Protein AF-Q71I81-F1 (afdb_monomer_lite)

InterPro domains:
  IPR011013 Galactose mutarotase-like domain superfamily [SSF74650] (6-80)
  IPR037018 Glycoside hydrolase family 65, N-terminal domain [G3DSA:2.70.98.40] (2-81)

Secondary structure (DSSP, 8-state):
-EEEEETTTTEEEEEPPP-SS-PPP-EEEEEEEEEETTEEE--EEEEETTEEEEE------TT-----EEEEEEEETTTS-GGGHHHHHHHHHHHHHTS-GGGT-

pLDDT: mean 95.7, std 3.94, range [72.06, 98.69]

Foldseek 3Di:
DWDDDDQVQQKTKDWDDDDDPPDDIKIKMKGKFKDWPLHTDFADWDDDRVDIDGDDDDDDDPPDDTDMDMDMDMDMCVVDPRVCVSVVRVVVVVVVSVDDPVVVD

Organism: Lactobacillus delbrueckii subsp. lactis (NCBI:txid29397)

Radius of gyration: 16.37 Å; chains: 1; bounding box: 46×28×42 Å

Structure (mmCIF, N/CA/C/O backbone):
data_AF-Q71I81-F1
#
_entry.id   AF-Q71I81-F1
#
loop_
_atom_site.group_PDB
_atom_site.id
_atom_site.type_symbol
_atom_site.label_atom_id
_atom_site.label_alt_id
_atom_site.label_comp_id
_atom_site.label_asym_id
_atom_site.label_entity_id
_atom_site.label_seq_id
_atom_site.pdbx_PDB_ins_code
_atom_site.Cartn_x
_atom_site.Cartn_y
_atom_site.Cartn_z
_atom_site.occupancy
_atom_site.B_iso_or_equiv
_atom_site.auth_seq_id
_atom_site.auth_comp_id
_atom_site.auth_asym_id
_atom_site.auth_atom_id
_atom_site.pdbx_PDB_model_num
ATOM 1 N N . ASP A 1 1 ? 12.106 9.044 -7.431 1.00 92.12 1 ASP A N 1
ATOM 2 C CA . ASP A 1 1 ? 11.180 9.683 -8.379 1.00 92.12 1 ASP A CA 1
ATOM 3 C C . ASP A 1 1 ? 9.873 8.929 -8.362 1.00 92.12 1 ASP A C 1
ATOM 5 O O . ASP A 1 1 ? 9.904 7.704 -8.286 1.00 92.12 1 ASP A O 1
ATOM 9 N N . ALA A 1 2 ? 8.755 9.646 -8.350 1.00 93.00 2 ALA A N 1
ATOM 10 C CA . ALA A 1 2 ? 7.448 9.024 -8.466 1.00 93.00 2 ALA A CA 1
ATOM 11 C C . ALA A 1 2 ? 7.233 8.507 -9.887 1.00 93.00 2 ALA A C 1
ATOM 13 O O . ALA A 1 2 ? 7.538 9.204 -10.856 1.00 93.00 2 ALA A O 1
ATOM 14 N N . LEU A 1 3 ? 6.759 7.269 -9.993 1.00 94.56 3 LEU A N 1
ATOM 15 C CA . LEU A 1 3 ? 6.384 6.647 -11.259 1.00 94.56 3 LEU A CA 1
ATOM 16 C C . LEU A 1 3 ? 4.869 6.649 -11.447 1.00 94.56 3 LEU A C 1
ATOM 18 O O . LEU A 1 3 ? 4.399 6.904 -12.551 1.00 94.56 3 LEU A O 1
ATOM 22 N N . ASN A 1 4 ? 4.124 6.364 -10.377 1.00 96.31 4 ASN A N 1
ATOM 23 C CA . ASN A 1 4 ? 2.668 6.352 -10.381 1.00 96.31 4 ASN A CA 1
ATOM 24 C C . ASN A 1 4 ? 2.127 6.630 -8.974 1.00 96.31 4 ASN A C 1
ATOM 26 O O . ASN A 1 4 ? 2.619 6.049 -8.008 1.00 96.31 4 ASN A O 1
ATOM 30 N N . GLU A 1 5 ? 1.093 7.460 -8.877 1.00 97.12 5 GLU A N 1
ATOM 31 C CA . GLU A 1 5 ? 0.312 7.699 -7.662 1.00 97.12 5 GLU A CA 1
ATOM 32 C C . GLU A 1 5 ? -1.160 7.461 -7.993 1.00 97.12 5 GLU A C 1
ATOM 34 O O . GLU A 1 5 ? -1.731 8.140 -8.846 1.00 97.12 5 GLU A O 1
ATOM 39 N N . ASP A 1 6 ? -1.776 6.482 -7.337 1.00 97.25 6 ASP A N 1
ATOM 40 C CA . ASP A 1 6 ? -3.158 6.088 -7.587 1.00 97.25 6 ASP A CA 1
ATOM 41 C C . ASP A 1 6 ? -3.993 6.272 -6.322 1.00 97.25 6 ASP A C 1
ATOM 43 O O . ASP A 1 6 ? -3.956 5.451 -5.401 1.00 97.25 6 ASP A O 1
ATOM 47 N N . ALA A 1 7 ? -4.772 7.356 -6.299 1.00 96.88 7 ALA A N 1
ATOM 48 C CA . ALA A 1 7 ? -5.703 7.654 -5.218 1.00 96.88 7 ALA A CA 1
ATOM 49 C C . ALA A 1 7 ? -6.788 6.572 -5.072 1.00 96.88 7 ALA A C 1
ATOM 51 O O . ALA A 1 7 ? -7.123 6.175 -3.959 1.00 96.88 7 ALA A O 1
ATOM 52 N N . ASN A 1 8 ? -7.316 6.049 -6.183 1.00 95.50 8 ASN A N 1
ATOM 53 C CA . ASN A 1 8 ? -8.382 5.043 -6.143 1.00 95.50 8 ASN A CA 1
ATOM 54 C C . ASN A 1 8 ? -7.844 3.709 -5.616 1.00 95.50 8 ASN A C 1
ATOM 56 O O . ASN A 1 8 ? -8.467 3.059 -4.774 1.00 95.50 8 ASN A O 1
ATOM 60 N N . GLY A 1 9 ? -6.660 3.324 -6.093 1.00 95.56 9 GLY A N 1
ATOM 61 C CA . GLY A 1 9 ? -5.947 2.127 -5.668 1.00 95.56 9 GLY A CA 1
ATOM 62 C C . GLY A 1 9 ? -5.231 2.255 -4.324 1.00 95.56 9 GLY A C 1
ATOM 63 O O . GLY A 1 9 ? -4.729 1.235 -3.846 1.00 95.56 9 GLY A O 1
ATOM 64 N N . ARG A 1 10 ? -5.180 3.456 -3.724 1.00 97.88 10 ARG A N 1
ATOM 65 C CA . ARG A 1 10 ? -4.423 3.780 -2.497 1.00 97.88 10 ARG A CA 1
ATOM 66 C C . ARG A 1 10 ? -2.984 3.289 -2.576 1.00 97.88 10 ARG A C 1
ATOM 68 O O . ARG A 1 10 ? -2.495 2.574 -1.699 1.00 97.88 10 ARG A O 1
ATOM 75 N N . SER A 1 11 ? -2.332 3.588 -3.694 1.00 98.31 11 SER A N 1
ATOM 76 C CA . SER A 1 11 ? -1.009 3.047 -3.973 1.00 98.31 11 SER A CA 1
ATOM 77 C C . SER A 1 11 ? -0.071 4.062 -4.591 1.00 98.31 11 SER A C 1
ATOM 79 O O . SER A 1 11 ? -0.488 4.985 -5.290 1.00 98.31 11 SER A O 1
ATOM 81 N N . ILE A 1 12 ? 1.215 3.867 -4.330 1.00 98.44 12 ILE A N 1
ATOM 82 C CA . ILE A 1 12 ? 2.284 4.663 -4.907 1.00 98.44 12 ILE A CA 1
ATOM 83 C C . ILE A 1 12 ? 3.430 3.776 -5.361 1.00 98.44 12 ILE A C 1
ATOM 85 O O . ILE A 1 12 ? 3.837 2.860 -4.649 1.00 98.44 12 ILE A O 1
ATOM 89 N N . GLN A 1 13 ? 3.979 4.083 -6.532 1.00 98.56 13 GLN A N 1
ATOM 90 C CA . GLN A 1 13 ? 5.166 3.451 -7.081 1.00 98.56 13 GLN A CA 1
ATOM 91 C C . GLN A 1 13 ? 6.296 4.473 -7.229 1.00 98.56 13 GLN A C 1
ATOM 93 O O . GLN A 1 13 ? 6.138 5.524 -7.852 1.00 98.56 13 GLN A O 1
ATOM 98 N N . LEU A 1 14 ? 7.459 4.153 -6.667 1.00 98.31 14 LEU A N 1
ATOM 99 C CA . LEU A 1 14 ? 8.627 5.027 -6.597 1.00 98.31 14 LEU A CA 1
ATOM 100 C C . LEU A 1 14 ? 9.861 4.315 -7.134 1.00 98.31 14 LEU A C 1
ATOM 102 O O . LEU A 1 14 ? 10.076 3.142 -6.844 1.00 98.31 14 LEU A O 1
ATOM 106 N N . ARG A 1 15 ? 10.731 5.052 -7.824 1.00 97.81 15 ARG A N 1
ATOM 107 C CA . ARG A 1 15 ? 12.045 4.580 -8.272 1.00 97.81 15 ARG A CA 1
ATOM 108 C C . ARG A 1 15 ? 13.177 5.292 -7.546 1.00 97.81 15 ARG A C 1
ATOM 110 O O . ARG A 1 15 ? 13.133 6.510 -7.343 1.00 97.81 15 ARG A O 1
ATOM 117 N N . THR A 1 16 ? 14.227 4.559 -7.189 1.00 97.12 16 THR A N 1
ATOM 118 C CA . THR A 1 16 ? 15.468 5.154 -6.668 1.00 97.12 16 THR A CA 1
ATOM 119 C C . THR A 1 16 ? 16.065 6.120 -7.688 1.00 97.12 16 THR A C 1
ATOM 121 O O . THR A 1 16 ? 15.979 5.872 -8.887 1.00 97.12 16 THR A O 1
ATOM 124 N N . LYS A 1 17 ? 16.725 7.194 -7.246 1.00 95.56 17 LYS A N 1
ATOM 125 C CA . LYS A 1 17 ? 17.394 8.134 -8.162 1.00 95.56 17 LYS A CA 1
ATOM 126 C C . LYS A 1 17 ? 18.480 7.431 -8.999 1.00 95.56 17 LYS A C 1
ATOM 128 O O . LYS A 1 17 ? 19.097 6.484 -8.502 1.00 95.56 17 LYS A O 1
ATOM 133 N N . PRO A 1 18 ? 18.724 7.869 -10.246 1.00 95.06 18 PRO A N 1
ATOM 134 C CA . PRO A 1 18 ? 19.786 7.307 -11.074 1.00 95.06 18 PRO A CA 1
ATOM 135 C C . PRO A 1 18 ? 21.166 7.567 -10.458 1.00 95.06 18 PRO A C 1
ATOM 137 O O . PRO A 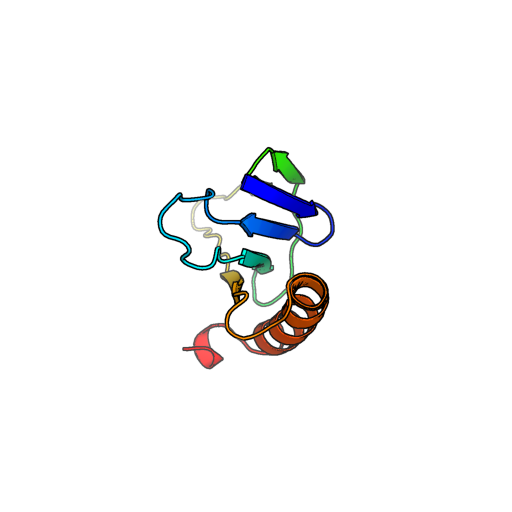1 18 ? 21.368 8.549 -9.742 1.00 95.06 18 PRO A O 1
ATOM 140 N N . ASN A 1 19 ? 22.125 6.690 -10.754 1.00 92.69 19 ASN A N 1
ATOM 141 C CA . ASN A 1 19 ? 23.515 6.817 -10.321 1.00 92.69 19 ASN A CA 1
ATOM 142 C C . ASN A 1 19 ? 24.483 6.517 -11.482 1.00 92.69 19 ASN A C 1
ATOM 144 O O . ASN A 1 19 ? 24.107 5.881 -12.463 1.00 92.69 19 ASN A O 1
ATOM 148 N N . ASN A 1 20 ? 25.732 6.974 -11.371 1.00 95.88 20 ASN A N 1
ATOM 149 C CA . ASN A 1 20 ? 26.765 6.846 -12.408 1.00 95.88 20 ASN A CA 1
ATOM 150 C C . ASN A 1 20 ? 27.719 5.655 -12.193 1.00 95.88 20 ASN A C 1
ATOM 152 O O . ASN A 1 20 ? 28.790 5.617 -12.795 1.00 95.88 20 ASN A O 1
ATOM 156 N N . PHE A 1 21 ? 27.347 4.690 -11.349 1.00 94.88 21 PHE A N 1
ATOM 157 C CA . PHE A 1 21 ? 28.173 3.523 -11.021 1.00 94.88 21 PHE A CA 1
ATOM 158 C C . PHE A 1 21 ? 27.757 2.259 -11.786 1.00 94.88 21 PHE A C 1
ATOM 160 O O . PHE A 1 21 ? 28.315 1.190 -11.554 1.00 94.88 21 PHE A O 1
ATOM 167 N N . GLY A 1 22 ? 26.767 2.362 -12.681 1.00 90.50 22 GLY A N 1
ATOM 168 C CA . GLY A 1 22 ? 26.245 1.229 -13.450 1.00 90.50 22 GLY A CA 1
ATOM 169 C C . GLY A 1 22 ? 25.442 0.229 -12.613 1.00 90.50 22 GLY A C 1
ATOM 170 O O . GLY A 1 22 ? 25.171 -0.874 -13.085 1.00 90.50 22 GLY A O 1
ATOM 171 N N . THR A 1 23 ? 25.065 0.583 -11.379 1.00 94.25 23 THR A N 1
ATOM 172 C CA . THR A 1 23 ? 24.225 -0.274 -10.539 1.00 94.25 23 THR A CA 1
ATOM 173 C C . THR A 1 23 ? 22.745 -0.104 -10.898 1.00 94.25 23 THR A C 1
ATOM 175 O O . THR A 1 23 ? 22.330 1.002 -11.263 1.00 94.25 23 THR A O 1
ATOM 178 N N . PRO A 1 24 ? 21.929 -1.172 -10.793 1.00 94.12 24 PRO A N 1
ATOM 179 C CA . PRO A 1 24 ? 20.502 -1.088 -11.080 1.00 94.12 24 PRO A CA 1
ATOM 180 C C . PRO A 1 24 ? 19.786 -0.068 -10.192 1.00 94.12 24 PRO A C 1
ATOM 182 O O . PRO A 1 24 ? 20.114 0.098 -9.016 1.00 94.12 24 PRO A O 1
ATOM 185 N N . GLN A 1 25 ? 18.764 0.576 -10.752 1.00 96.50 25 GLN A N 1
ATOM 186 C CA . GLN A 1 25 ? 17.749 1.264 -9.961 1.00 96.50 25 GLN A CA 1
ATOM 187 C C . GLN A 1 25 ? 16.723 0.249 -9.457 1.00 96.50 25 GLN A C 1
ATOM 189 O O . GLN A 1 25 ? 16.507 -0.792 -10.077 1.00 96.50 25 GLN A O 1
ATOM 194 N N . PHE A 1 26 ? 16.073 0.581 -8.348 1.00 97.50 26 PHE A N 1
ATOM 195 C CA . PHE A 1 26 ? 14.998 -0.222 -7.785 1.00 97.50 26 PHE A CA 1
ATOM 196 C C . PHE A 1 26 ? 13.692 0.548 -7.826 1.00 97.50 26 PHE A C 1
ATOM 198 O O . PHE A 1 26 ? 13.681 1.767 -7.626 1.00 97.50 26 PHE A O 1
ATOM 205 N N . THR A 1 27 ? 12.610 -0.187 -8.030 1.00 98.19 27 THR A N 1
ATOM 206 C CA . THR A 1 27 ? 11.251 0.315 -7.890 1.00 98.19 27 THR A CA 1
ATOM 207 C C . THR A 1 27 ? 10.617 -0.320 -6.658 1.00 98.19 27 THR A C 1
ATOM 209 O O . THR A 1 27 ? 10.855 -1.496 -6.370 1.00 98.19 27 THR A O 1
ATOM 212 N N . VAL A 1 28 ? 9.838 0.461 -5.919 1.00 98.38 28 VAL A N 1
ATOM 213 C CA . VAL A 1 28 ? 8.989 -0.006 -4.824 1.00 98.38 28 VAL A CA 1
ATOM 214 C C . VAL A 1 28 ? 7.562 0.444 -5.089 1.00 98.38 28 VAL A C 1
ATOM 216 O O . VAL A 1 28 ? 7.349 1.607 -5.429 1.00 98.38 28 VAL A O 1
ATOM 219 N N . LEU A 1 29 ? 6.603 -0.460 -4.922 1.00 98.69 29 LEU A N 1
ATOM 220 C CA . LEU A 1 29 ? 5.186 -0.140 -4.859 1.00 98.69 29 LEU A CA 1
ATOM 221 C C . LEU A 1 29 ? 4.679 -0.375 -3.437 1.00 98.69 29 LEU A C 1
ATOM 223 O O . LEU A 1 29 ? 4.931 -1.423 -2.840 1.00 98.69 29 LEU A O 1
ATOM 227 N N . LEU A 1 30 ? 3.964 0.614 -2.914 1.00 98.56 30 LEU A N 1
ATOM 228 C CA . LEU A 1 30 ? 3.266 0.576 -1.638 1.00 98.56 30 LEU A CA 1
ATOM 229 C C . LEU A 1 30 ? 1.768 0.644 -1.922 1.00 98.56 30 LEU A C 1
ATOM 231 O O . LEU A 1 30 ? 1.348 1.487 -2.711 1.00 98.56 30 LEU A O 1
ATOM 235 N N . LYS A 1 31 ? 0.970 -0.213 -1.287 1.00 98.50 31 LYS A N 1
ATOM 236 C CA . LYS A 1 31 ? -0.498 -0.158 -1.331 1.00 98.50 31 LYS A CA 1
ATOM 237 C C . LYS A 1 31 ? -1.046 -0.237 0.083 1.00 98.50 31 LYS A C 1
ATOM 239 O O . LYS A 1 31 ? -0.630 -1.126 0.825 1.00 98.50 31 LYS A O 1
ATOM 244 N N . GLU A 1 32 ? -1.988 0.634 0.422 1.00 97.81 32 GLU A N 1
ATOM 245 C CA . GLU A 1 32 ? -2.618 0.663 1.740 1.00 97.81 32 GLU A CA 1
ATOM 246 C C . GLU A 1 32 ? -4.123 0.393 1.714 1.00 97.81 32 GLU A C 1
ATOM 248 O O . GLU A 1 32 ? -4.824 0.694 0.748 1.00 97.81 32 GLU A O 1
ATOM 253 N N . VAL A 1 33 ? -4.606 -0.186 2.811 1.00 97.12 33 VAL A N 1
ATOM 254 C CA . VAL A 1 33 ? -6.020 -0.293 3.176 1.00 97.12 33 VAL A CA 1
ATOM 255 C C . VAL A 1 33 ? -6.130 -0.009 4.672 1.00 97.12 33 VAL A C 1
ATOM 257 O O . VAL A 1 33 ? -5.309 -0.487 5.453 1.00 97.12 33 VAL A O 1
ATOM 260 N N . THR A 1 34 ? -7.151 0.747 5.073 1.00 97.12 34 THR A N 1
ATOM 261 C CA . THR A 1 34 ? -7.455 1.002 6.486 1.00 97.12 34 THR A CA 1
ATOM 262 C C . THR A 1 34 ? -8.746 0.288 6.873 1.00 97.12 34 THR A C 1
ATOM 264 O O . THR A 1 34 ? -9.709 0.279 6.100 1.00 97.12 34 THR A O 1
ATOM 267 N N . ARG A 1 35 ? -8.772 -0.317 8.062 1.00 96.31 35 ARG A N 1
ATOM 268 C CA . ARG A 1 35 ? -9.926 -1.029 8.609 1.00 96.31 35 ARG A CA 1
ATOM 269 C C . ARG A 1 35 ? -10.330 -0.504 9.981 1.00 96.31 35 ARG A C 1
ATOM 271 O O . ARG A 1 35 ? -9.482 -0.095 10.771 1.00 96.31 35 ARG A O 1
ATOM 278 N N . GLU A 1 36 ? -11.625 -0.565 10.251 1.00 95.31 36 GLU A N 1
ATOM 279 C CA . GLU A 1 36 ? -12.245 -0.362 11.562 1.00 95.31 36 GLU A CA 1
ATOM 280 C C . GLU A 1 36 ? -13.062 -1.617 11.882 1.00 95.31 36 GLU A C 1
ATOM 282 O O . GLU A 1 36 ? -13.836 -2.074 11.044 1.00 95.31 36 GLU A O 1
ATOM 287 N N . ASP A 1 37 ? -12.855 -2.208 13.062 1.00 91.19 37 ASP A N 1
ATOM 288 C CA . ASP A 1 37 ? -13.535 -3.440 13.493 1.00 91.19 37 ASP A CA 1
ATOM 289 C C . ASP A 1 37 ? -13.456 -4.593 12.463 1.00 91.19 37 ASP A C 1
ATOM 291 O O . ASP A 1 37 ? -14.376 -5.396 12.311 1.00 91.19 37 ASP A O 1
ATOM 295 N N . GLY A 1 38 ? -12.329 -4.681 11.744 1.00 90.50 38 GLY A N 1
ATOM 296 C CA . GLY A 1 38 ? -12.074 -5.688 10.708 1.00 90.50 38 GLY A CA 1
ATOM 297 C C . GLY A 1 38 ? -12.667 -5.375 9.329 1.00 90.50 38 GLY A C 1
ATOM 298 O O . GLY A 1 38 ? -12.362 -6.091 8.374 1.00 90.50 38 GLY A O 1
ATOM 299 N N . GLU A 1 39 ? -13.438 -4.297 9.193 1.00 92.50 39 GLU A N 1
ATOM 300 C CA . GLU A 1 39 ? -14.076 -3.873 7.945 1.00 92.50 39 GLU A CA 1
ATOM 301 C C . GLU A 1 39 ? -13.287 -2.756 7.263 1.00 92.50 39 GLU A C 1
ATOM 303 O O . GLU A 1 39 ? -12.796 -1.836 7.913 1.00 92.50 39 GLU A O 1
ATOM 308 N N . VAL A 1 40 ? -13.177 -2.810 5.933 1.00 94.12 40 VAL A N 1
ATOM 309 C CA . VAL A 1 40 ? -12.497 -1.764 5.154 1.00 94.12 40 VAL A CA 1
ATOM 310 C C . VAL A 1 40 ? -13.301 -0.471 5.195 1.00 94.12 40 VAL A C 1
ATOM 312 O O . VAL A 1 40 ? -14.460 -0.435 4.784 1.00 94.12 40 VAL A O 1
ATOM 315 N N . ILE A 1 41 ? -12.648 0.607 5.620 1.00 95.81 41 ILE A N 1
ATOM 316 C CA . ILE A 1 41 ? -13.202 1.959 5.589 1.00 95.81 41 ILE A CA 1
ATOM 317 C C . ILE A 1 41 ? -12.494 2.805 4.529 1.00 95.81 41 ILE A C 1
ATOM 319 O O . ILE A 1 41 ? -11.409 2.477 4.055 1.00 95.81 41 ILE A O 1
ATOM 323 N N . SER A 1 42 ? -13.135 3.896 4.117 1.00 94.75 42 SER A N 1
ATOM 324 C CA . SER A 1 42 ? -12.581 4.854 3.157 1.00 94.75 42 SER A CA 1
ATOM 325 C C . SER A 1 42 ? -12.687 6.268 3.708 1.00 94.75 42 SER A C 1
ATOM 327 O O . SER A 1 42 ? -13.725 6.643 4.253 1.00 94.75 42 SER A O 1
ATOM 329 N N . GLY A 1 43 ? -11.606 7.023 3.565 1.00 95.31 43 GLY A N 1
ATOM 330 C CA . GLY A 1 43 ? -11.513 8.436 3.897 1.00 95.31 43 GLY A CA 1
ATOM 331 C C . GLY A 1 43 ? -11.336 9.297 2.649 1.00 95.31 43 GLY A C 1
ATOM 332 O O . GLY A 1 43 ? -11.489 8.831 1.516 1.00 95.31 43 GLY A O 1
ATOM 333 N N . ASP A 1 44 ? -10.983 10.561 2.862 1.00 97.31 44 ASP A N 1
ATOM 334 C CA . ASP A 1 44 ? -10.632 11.467 1.771 1.00 97.31 44 ASP A CA 1
ATOM 335 C C . ASP A 1 44 ? -9.188 11.193 1.331 1.00 97.31 44 ASP A C 1
ATOM 337 O O . ASP A 1 44 ? -8.247 11.457 2.084 1.00 97.31 44 ASP A O 1
ATOM 341 N N . VAL A 1 45 ? -9.012 10.650 0.121 1.00 97.62 45 VAL A N 1
ATOM 342 C CA . VAL A 1 45 ? -7.691 10.304 -0.427 1.00 97.62 45 VAL A CA 1
ATOM 343 C C . VAL A 1 45 ? -7.136 11.447 -1.274 1.00 97.62 45 VAL A C 1
ATOM 345 O O . VAL A 1 45 ? -7.804 11.952 -2.179 1.00 97.62 45 VAL A O 1
ATOM 348 N N . THR A 1 46 ? -5.884 11.821 -1.026 1.00 97.81 46 THR A N 1
ATOM 349 C CA . THR A 1 46 ? -5.120 12.781 -1.826 1.00 97.81 46 THR A CA 1
ATOM 350 C C . THR A 1 46 ? -3.782 12.190 -2.255 1.00 97.81 46 THR A C 1
ATOM 352 O O . THR A 1 46 ? -3.237 11.283 -1.625 1.00 97.81 46 THR A O 1
ATOM 355 N N . THR A 1 47 ? -3.243 12.712 -3.355 1.00 97.50 47 THR A N 1
ATOM 356 C CA . THR A 1 47 ? -1.924 12.337 -3.869 1.00 97.50 47 THR A CA 1
ATOM 357 C C . THR A 1 47 ? -1.085 13.573 -4.142 1.00 97.50 47 THR A C 1
ATOM 359 O O . THR A 1 47 ? -1.589 14.599 -4.609 1.00 97.50 47 THR A O 1
ATOM 362 N N . ALA A 1 48 ? 0.212 13.454 -3.899 1.00 96.31 48 ALA A N 1
ATOM 363 C CA . ALA A 1 48 ? 1.230 14.408 -4.313 1.00 96.31 48 ALA A CA 1
ATOM 364 C C . ALA A 1 48 ? 2.471 13.635 -4.778 1.00 96.31 48 ALA A C 1
ATOM 366 O O . ALA A 1 48 ? 2.554 12.427 -4.586 1.00 96.31 48 ALA A O 1
ATOM 367 N N . SER A 1 49 ? 3.448 14.324 -5.377 1.00 96.31 49 SER A N 1
ATOM 368 C CA . SER A 1 49 ? 4.670 13.673 -5.867 1.00 96.31 49 SER A CA 1
ATOM 369 C C . SER A 1 49 ? 5.382 12.911 -4.743 1.00 96.31 49 SER A C 1
ATOM 371 O O . SER A 1 49 ? 6.036 13.529 -3.900 1.00 96.31 49 SER A O 1
ATOM 373 N N . GLY A 1 50 ? 5.352 11.582 -4.780 1.00 94.88 50 GLY A N 1
ATOM 374 C CA . GLY A 1 50 ? 5.945 10.738 -3.744 1.00 94.88 50 GLY A CA 1
ATOM 375 C C . GLY A 1 50 ? 5.055 10.484 -2.524 1.00 94.88 50 GLY A C 1
ATOM 376 O O . GLY A 1 50 ? 5.562 9.960 -1.534 1.00 94.88 50 GLY A O 1
ATOM 377 N N . GLU A 1 51 ? 3.764 10.819 -2.585 1.00 96.62 51 GLU A N 1
ATOM 378 C CA . GLU A 1 51 ? 2.831 10.716 -1.462 1.00 96.62 51 GLU A CA 1
ATOM 379 C C . GLU A 1 51 ? 1.422 10.250 -1.879 1.00 96.62 51 GLU A C 1
ATOM 381 O O . GLU A 1 51 ? 0.838 10.737 -2.848 1.00 96.62 51 GLU A O 1
ATOM 386 N N . VAL A 1 52 ? 0.855 9.349 -1.074 1.00 97.19 52 VAL A N 1
ATOM 387 C CA . VAL A 1 52 ? -0.581 9.048 -0.994 1.00 97.19 52 VAL A CA 1
ATOM 388 C C . VAL A 1 52 ? -0.981 9.245 0.465 1.00 97.19 52 VAL A C 1
ATOM 390 O O . VAL A 1 52 ? -0.303 8.729 1.355 1.00 97.19 52 VAL A O 1
ATOM 393 N N . SER A 1 53 ? -2.061 9.982 0.696 1.00 96.88 53 SER A N 1
ATOM 394 C CA . SER A 1 53 ? -2.574 10.305 2.027 1.00 96.88 53 SER A CA 1
ATOM 395 C C . SER A 1 53 ? -4.076 10.036 2.079 1.00 96.88 53 SER A C 1
ATOM 397 O O . SER A 1 53 ? -4.792 10.402 1.154 1.00 96.88 53 SER A O 1
ATOM 399 N N . GLU A 1 54 ? -4.566 9.422 3.158 1.00 97.81 54 GLU A N 1
ATOM 400 C CA . GLU A 1 54 ? -5.998 9.196 3.401 1.00 97.81 54 GLU A CA 1
ATOM 401 C C . GLU A 1 54 ? -6.393 9.786 4.760 1.00 97.81 54 GLU A C 1
ATOM 403 O O . GLU A 1 54 ? -5.796 9.471 5.794 1.00 97.81 54 GLU A O 1
ATOM 408 N N . LEU A 1 55 ? -7.378 10.686 4.755 1.00 97.56 55 LEU A N 1
ATOM 409 C CA . LEU A 1 55 ? -7.849 11.382 5.949 1.00 97.56 55 LEU A CA 1
ATOM 410 C C . LEU A 1 55 ? -9.123 10.733 6.490 1.00 97.56 55 LEU A C 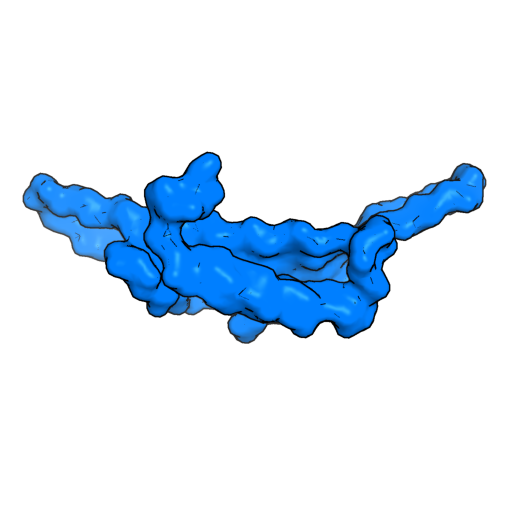1
ATOM 412 O O . LEU A 1 55 ? -10.138 10.657 5.798 1.00 97.56 55 LEU A O 1
ATOM 416 N N . PHE A 1 56 ? -9.093 10.368 7.771 1.00 97.50 56 PHE A N 1
ATOM 417 C CA . PHE A 1 56 ? -10.254 9.890 8.514 1.00 97.50 56 PHE A CA 1
ATOM 418 C C . PHE A 1 56 ? -10.539 10.814 9.701 1.00 97.50 56 PHE A C 1
ATOM 420 O O . PHE A 1 56 ? -9.620 11.255 10.394 1.00 97.50 56 PHE A O 1
ATOM 427 N N . ALA A 1 57 ? -11.816 11.082 9.972 1.00 96.38 57 ALA A N 1
ATOM 428 C CA . ALA A 1 57 ? -12.241 11.919 11.090 1.00 96.38 57 ALA A CA 1
ATOM 429 C C . ALA A 1 57 ? -13.430 11.288 11.824 1.00 96.38 57 ALA A C 1
ATOM 431 O O . ALA A 1 57 ? -14.422 10.908 11.204 1.00 96.38 57 ALA A O 1
ATOM 432 N N . LYS A 1 58 ? -13.348 11.221 13.157 1.00 95.69 58 LYS A N 1
ATOM 433 C CA . LYS A 1 58 ? -14.410 10.699 14.027 1.00 95.69 58 LYS A CA 1
ATOM 434 C C . LYS A 1 58 ? -14.526 11.549 15.290 1.00 95.69 58 LYS A C 1
ATOM 436 O O . LYS A 1 58 ? -13.523 11.897 15.908 1.00 95.69 58 LYS A O 1
ATOM 441 N N . THR A 1 59 ? -15.750 11.892 15.685 1.00 97.38 59 THR A N 1
ATOM 442 C CA . THR A 1 59 ? -16.019 12.551 16.972 1.00 97.38 59 THR A CA 1
ATOM 443 C C . THR A 1 59 ? -16.254 11.494 18.044 1.00 97.38 59 THR A C 1
ATOM 445 O O . THR A 1 59 ? -17.106 10.628 17.871 1.00 97.38 59 THR A O 1
ATOM 448 N N . LEU A 1 60 ? -15.523 11.587 19.156 1.00 97.19 60 LEU A N 1
ATOM 449 C CA . LEU A 1 60 ? -15.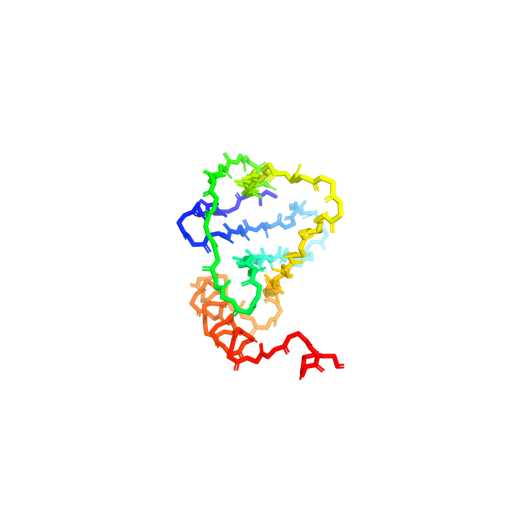648 10.680 20.297 1.00 97.19 60 LEU A CA 1
ATOM 450 C C . LEU A 1 60 ? -16.253 11.406 21.499 1.00 97.19 60 LEU A C 1
ATOM 452 O O . LEU A 1 60 ? -15.940 12.569 21.760 1.00 97.19 60 LEU A O 1
ATOM 456 N N . THR A 1 61 ? -17.100 10.711 22.252 1.00 97.38 61 THR A N 1
ATOM 457 C CA . THR A 1 61 ? -17.585 11.174 23.558 1.00 97.38 61 THR A CA 1
ATOM 458 C C . THR A 1 61 ? -16.748 10.591 24.696 1.00 97.38 61 THR A C 1
ATOM 460 O O . THR A 1 61 ? -15.960 9.668 24.497 1.00 97.38 61 THR A O 1
ATOM 463 N N . SER A 1 62 ? -16.937 11.102 25.920 1.00 97.44 62 SER A N 1
ATOM 464 C CA . SER A 1 62 ? -16.247 10.581 27.109 1.00 97.44 62 SER A CA 1
ATOM 465 C C . SER A 1 62 ? -16.389 9.058 27.220 1.00 97.44 62 SER A C 1
ATOM 467 O O . SER A 1 62 ? -17.499 8.530 27.137 1.00 97.44 62 SER A O 1
ATOM 469 N N . GLY A 1 63 ? -15.261 8.368 27.391 1.00 97.44 63 GLY A N 1
ATOM 470 C CA . GLY A 1 63 ? -15.192 6.911 27.511 1.00 97.44 63 GLY A CA 1
ATOM 471 C C . GLY A 1 63 ? -15.136 6.133 26.191 1.00 97.44 63 GLY A C 1
ATOM 472 O O . GLY A 1 63 ? -14.999 4.916 26.245 1.00 97.44 63 GLY A O 1
ATOM 473 N N . GLN A 1 64 ? -15.217 6.788 25.027 1.00 97.50 64 GLN A N 1
ATOM 474 C CA . GLN A 1 64 ? -15.053 6.123 23.730 1.00 97.50 64 GLN A CA 1
ATOM 475 C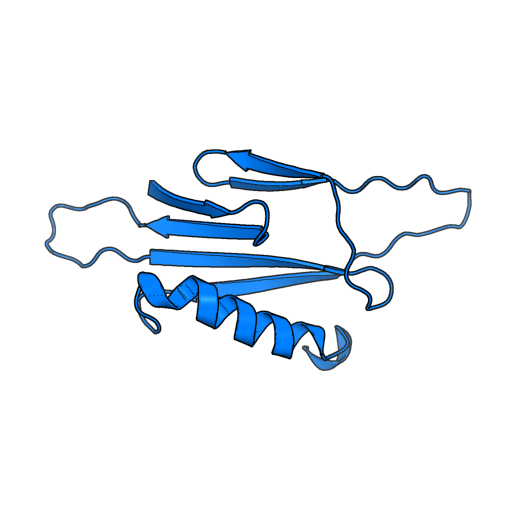 C . GLN A 1 64 ? -13.594 6.120 23.261 1.00 97.50 64 GLN A C 1
ATOM 477 O O . GLN A 1 64 ? -12.849 7.073 23.492 1.00 97.50 64 GLN A O 1
ATOM 482 N N . SER A 1 65 ? -13.218 5.062 22.547 1.00 96.25 65 SER A N 1
ATOM 483 C CA . SER A 1 65 ? -11.969 4.941 21.796 1.00 96.25 65 SER A CA 1
ATOM 484 C C . SER A 1 65 ? -12.266 4.703 20.316 1.00 96.25 65 SER A C 1
ATOM 486 O O . SER A 1 65 ? -13.386 4.357 19.936 1.00 96.25 65 SER A O 1
ATOM 488 N N . TRP A 1 66 ? -11.253 4.900 19.480 1.00 96.25 66 TRP A N 1
ATOM 489 C CA . TRP A 1 66 ? -11.295 4.549 18.069 1.00 96.25 66 TRP A CA 1
ATOM 490 C C . TRP A 1 66 ? -10.007 3.829 17.718 1.00 96.25 66 TRP A C 1
ATOM 492 O O . TRP A 1 66 ? -8.920 4.327 18.013 1.00 96.25 66 TRP A O 1
ATOM 502 N N . GLU A 1 67 ? -10.155 2.649 17.141 1.00 95.38 67 GLU A N 1
ATOM 503 C CA . GLU A 1 67 ? -9.058 1.792 16.731 1.00 95.38 67 GLU A CA 1
ATOM 504 C C . GLU A 1 67 ? -9.112 1.642 15.217 1.00 95.38 67 GLU A C 1
ATOM 506 O O . GLU A 1 67 ? -10.185 1.462 14.641 1.00 95.38 67 GLU A O 1
ATOM 511 N N . LEU A 1 68 ? -7.949 1.768 14.586 1.00 95.69 68 LEU A N 1
ATOM 512 C CA . LEU A 1 68 ? -7.779 1.623 13.152 1.00 95.69 68 LEU A CA 1
ATOM 513 C C . LEU A 1 68 ? -6.633 0.657 12.894 1.00 95.69 68 LEU A C 1
ATOM 515 O O . LEU A 1 68 ? -5.555 0.788 13.478 1.00 95.69 68 LEU A O 1
ATOM 519 N N . GLU A 1 69 ? -6.852 -0.266 11.971 1.00 95.69 69 GLU A N 1
ATOM 520 C CA . GLU A 1 69 ? -5.818 -1.145 11.441 1.00 95.69 69 GLU A CA 1
ATOM 521 C C . GLU A 1 69 ? -5.397 -0.622 10.068 1.00 95.69 69 GLU A C 1
ATOM 523 O O . GLU A 1 69 ? -6.246 -0.397 9.207 1.00 95.69 69 GLU A O 1
ATOM 528 N N . LYS A 1 70 ? -4.095 -0.426 9.843 1.00 96.25 70 LYS A N 1
ATOM 529 C CA . LYS A 1 70 ? -3.565 -0.036 8.533 1.00 96.25 70 LYS A CA 1
ATOM 530 C C . LYS A 1 70 ? -2.723 -1.165 7.961 1.00 96.25 70 LYS A C 1
ATOM 532 O O . LYS A 1 70 ? -1.614 -1.423 8.425 1.00 96.25 70 LYS A O 1
ATOM 537 N N . ASP A 1 71 ? -3.254 -1.801 6.933 1.00 97.06 71 ASP A N 1
ATOM 538 C CA . ASP A 1 71 ? -2.592 -2.857 6.189 1.00 97.06 71 ASP A CA 1
ATOM 539 C C . ASP A 1 71 ? -1.794 -2.242 5.036 1.00 97.06 71 ASP A C 1
ATOM 541 O O . ASP A 1 71 ? -2.327 -1.456 4.251 1.00 97.06 71 ASP A O 1
ATOM 545 N N . VAL A 1 72 ? -0.508 -2.591 4.928 1.00 97.44 72 VAL A N 1
ATOM 546 C CA . VAL A 1 72 ? 0.383 -2.078 3.877 1.00 97.44 72 VAL A CA 1
ATOM 547 C C . VAL A 1 72 ? 1.102 -3.227 3.188 1.00 97.44 72 VAL A C 1
ATOM 549 O O . VAL A 1 72 ? 1.825 -3.999 3.817 1.00 97.44 72 VAL A O 1
ATOM 552 N N . ILE A 1 73 ? 0.945 -3.306 1.869 1.00 98.19 73 ILE A N 1
ATOM 553 C CA . ILE A 1 73 ? 1.721 -4.201 1.014 1.00 98.19 73 ILE A CA 1
ATOM 554 C C . ILE A 1 73 ? 2.907 -3.433 0.438 1.00 98.19 73 ILE A C 1
ATOM 556 O O . ILE A 1 73 ? 2.741 -2.337 -0.095 1.00 98.19 73 ILE A O 1
ATOM 560 N N . VAL A 1 74 ? 4.093 -4.039 0.515 1.00 98.25 74 VAL A N 1
ATOM 561 C CA . VAL A 1 74 ? 5.335 -3.526 -0.072 1.00 98.25 74 VAL A CA 1
ATOM 562 C C . VAL A 1 74 ? 5.830 -4.523 -1.112 1.00 98.25 74 VAL A C 1
ATOM 564 O O . VAL A 1 74 ? 6.100 -5.679 -0.786 1.00 98.25 74 VAL A O 1
ATOM 567 N N . ILE A 1 75 ? 5.964 -4.082 -2.359 1.00 98.31 75 ILE A N 1
ATOM 568 C CA . ILE A 1 75 ? 6.505 -4.883 -3.464 1.00 98.31 75 ILE A CA 1
ATOM 569 C C . ILE A 1 75 ? 7.720 -4.172 -4.035 1.00 98.31 75 ILE A C 1
ATOM 571 O O . ILE A 1 75 ? 7.724 -2.950 -4.145 1.00 98.31 75 ILE A O 1
ATOM 575 N N . THR A 1 76 ? 8.753 -4.927 -4.408 1.00 98.31 76 THR A N 1
ATOM 576 C CA . THR A 1 76 ? 9.967 -4.361 -5.003 1.00 98.31 76 THR A CA 1
ATOM 577 C C . THR A 1 76 ? 10.283 -4.983 -6.356 1.00 98.31 76 THR A C 1
ATOM 579 O O . THR A 1 76 ? 9.951 -6.141 -6.616 1.00 98.31 76 THR A O 1
ATOM 582 N N . SER A 1 77 ? 11.016 -4.239 -7.189 1.00 98.06 77 SER A N 1
ATOM 583 C CA . SER A 1 77 ? 11.477 -4.683 -8.512 1.00 98.06 77 SER A CA 1
ATOM 584 C C . SER A 1 77 ? 12.472 -5.846 -8.477 1.00 98.06 77 SER A C 1
ATOM 586 O O . SER A 1 77 ? 12.895 -6.326 -9.525 1.00 98.06 77 SER A O 1
ATOM 588 N N . ARG A 1 78 ? 12.878 -6.298 -7.283 1.00 97.62 78 ARG A N 1
ATOM 589 C CA . ARG A 1 78 ? 13.675 -7.518 -7.121 1.00 97.62 78 ARG A CA 1
ATOM 590 C C . ARG A 1 78 ? 12.846 -8.775 -7.376 1.00 97.62 78 ARG A C 1
ATOM 592 O O . ARG A 1 78 ? 13.399 -9.755 -7.864 1.00 97.62 78 ARG A O 1
ATOM 599 N N . ASP A 1 79 ? 11.560 -8.731 -7.039 1.00 98.00 79 ASP A N 1
ATOM 600 C CA . ASP A 1 79 ? 10.691 -9.909 -7.014 1.00 98.00 79 ASP A CA 1
ATOM 601 C C . ASP A 1 79 ? 9.577 -9.845 -8.069 1.00 98.00 79 ASP A C 1
ATOM 603 O O . ASP A 1 79 ? 9.080 -10.885 -8.494 1.00 98.00 79 ASP A O 1
ATOM 607 N N . VAL A 1 80 ? 9.169 -8.638 -8.483 1.00 98.25 80 VAL A N 1
ATOM 608 C CA . VAL A 1 80 ? 8.036 -8.406 -9.396 1.00 98.25 80 VAL A CA 1
ATOM 609 C C . VAL A 1 80 ? 8.370 -7.269 -10.364 1.00 98.25 80 VAL A C 1
ATOM 611 O O . VAL A 1 80 ? 8.793 -6.198 -9.917 1.00 98.25 80 VAL A O 1
ATOM 614 N N . ALA A 1 81 ? 8.165 -7.484 -11.668 1.00 98.00 81 ALA A N 1
ATOM 615 C CA . ALA A 1 81 ? 8.385 -6.467 -12.701 1.00 98.00 81 ALA A CA 1
ATOM 616 C C . ALA A 1 81 ? 7.502 -5.232 -12.464 1.00 98.00 81 ALA A C 1
ATOM 618 O O . ALA A 1 81 ? 6.374 -5.374 -11.997 1.00 98.00 81 ALA A O 1
ATOM 619 N N . ASP A 1 82 ? 8.009 -4.032 -12.770 1.00 97.50 82 ASP A N 1
ATOM 620 C CA . ASP A 1 82 ? 7.386 -2.744 -12.420 1.00 97.50 82 ASP A CA 1
ATOM 621 C C . ASP A 1 82 ? 5.904 -2.667 -12.839 1.00 97.50 82 ASP A C 1
ATOM 623 O O . ASP A 1 82 ? 5.060 -2.235 -12.053 1.00 97.50 82 ASP A O 1
ATOM 627 N N . GLU A 1 83 ? 5.581 -3.133 -14.043 1.00 97.31 83 GLU A N 1
ATOM 628 C CA . GLU A 1 83 ? 4.238 -3.143 -14.627 1.00 97.31 83 GLU A CA 1
ATOM 629 C C . GLU A 1 83 ? 3.268 -4.146 -13.974 1.00 97.31 83 GLU A C 1
ATOM 631 O O . GLU A 1 83 ? 2.053 -3.986 -14.080 1.00 97.31 83 GLU A O 1
ATOM 636 N N . GLU A 1 84 ? 3.778 -5.153 -13.262 1.00 98.31 84 GLU A N 1
ATOM 637 C CA . GLU A 1 84 ? 2.983 -6.192 -12.593 1.00 98.31 84 GLU A CA 1
ATOM 638 C C . GLU A 1 84 ? 2.745 -5.886 -11.104 1.00 98.31 84 GLU A C 1
ATOM 640 O O . GLU A 1 84 ? 1.895 -6.511 -10.461 1.00 98.31 84 GLU A O 1
ATOM 645 N N . GLN A 1 85 ? 3.477 -4.921 -10.529 1.00 98.56 85 GLN A N 1
ATOM 646 C CA . GLN A 1 85 ? 3.470 -4.671 -9.082 1.00 98.56 85 GLN A CA 1
ATOM 647 C C . GLN A 1 85 ? 2.089 -4.276 -8.554 1.00 98.56 85 GLN A C 1
ATOM 649 O O . GLN A 1 85 ? 1.713 -4.722 -7.473 1.00 98.56 85 GLN A O 1
ATOM 654 N N . ALA A 1 86 ? 1.317 -3.479 -9.299 1.00 97.94 86 ALA A N 1
ATOM 655 C CA . ALA A 1 86 ? 0.001 -3.020 -8.850 1.00 97.94 86 ALA A CA 1
ATOM 656 C C . ALA A 1 86 ? -0.987 -4.189 -8.721 1.00 97.94 86 ALA A C 1
ATOM 658 O O . ALA A 1 86 ? -1.547 -4.415 -7.648 1.00 97.94 86 ALA A O 1
ATOM 659 N N . ALA A 1 87 ? -1.107 -5.005 -9.773 1.00 98.19 87 ALA A N 1
ATOM 660 C CA . ALA A 1 87 ? -1.958 -6.193 -9.762 1.00 98.19 87 ALA A CA 1
ATOM 661 C C . ALA A 1 87 ? -1.528 -7.179 -8.665 1.00 98.19 87 ALA A C 1
ATOM 663 O O . ALA A 1 87 ? -2.356 -7.724 -7.933 1.00 98.19 87 ALA A O 1
ATOM 664 N N . ARG A 1 88 ? -0.214 -7.364 -8.486 1.00 98.56 88 ARG A N 1
ATOM 665 C CA . ARG A 1 88 ? 0.301 -8.238 -7.433 1.00 98.56 88 ARG A CA 1
ATOM 666 C C . ARG A 1 88 ? -0.001 -7.709 -6.029 1.00 98.56 88 ARG A C 1
ATOM 668 O O . ARG A 1 88 ? -0.260 -8.512 -5.128 1.00 98.56 88 ARG A O 1
ATOM 675 N N . ALA A 1 89 ? 0.020 -6.391 -5.836 1.00 98.50 89 ALA A N 1
ATOM 676 C CA . ALA A 1 89 ? -0.344 -5.766 -4.571 1.00 98.50 89 ALA A CA 1
ATOM 677 C C . ALA A 1 89 ? -1.831 -5.937 -4.260 1.00 98.50 89 ALA A C 1
ATOM 679 O O . ALA A 1 89 ? -2.159 -6.234 -3.114 1.00 98.50 89 ALA A O 1
ATOM 680 N N . ASP A 1 90 ? -2.710 -5.835 -5.259 1.00 98.25 90 ASP A N 1
ATOM 681 C CA . ASP A 1 90 ? -4.144 -6.097 -5.091 1.00 98.25 90 ASP A CA 1
ATOM 682 C C . ASP A 1 90 ? -4.403 -7.530 -4.609 1.00 98.25 90 ASP A C 1
ATOM 684 O O . ASP A 1 90 ? -5.120 -7.743 -3.629 1.00 98.25 90 ASP A O 1
ATOM 688 N N . GLU A 1 91 ? -3.755 -8.520 -5.229 1.00 98.25 91 GLU A N 1
ATOM 689 C CA . GLU A 1 91 ? -3.871 -9.921 -4.811 1.00 98.25 91 GLU A CA 1
ATOM 690 C C . GLU A 1 91 ? -3.393 -10.160 -3.376 1.00 98.25 91 GLU A C 1
ATOM 692 O O . GLU A 1 91 ? -3.992 -10.937 -2.630 1.00 98.25 91 GLU A O 1
ATOM 697 N N . LEU A 1 92 ? -2.257 -9.562 -3.004 1.00 97.81 92 LEU A N 1
ATOM 698 C CA . LEU A 1 92 ? -1.688 -9.721 -1.668 1.00 97.81 92 LEU A CA 1
ATOM 699 C C . LEU A 1 92 ? -2.534 -9.003 -0.622 1.00 97.81 92 LEU A C 1
ATOM 701 O O . LEU A 1 92 ? -2.751 -9.563 0.450 1.00 97.81 92 LEU A O 1
ATOM 705 N N . MET A 1 93 ? -3.059 -7.823 -0.950 1.00 97.69 93 MET A N 1
ATOM 706 C CA . MET A 1 93 ? -3.945 -7.077 -0.069 1.00 97.69 93 MET A CA 1
ATOM 707 C C . MET A 1 93 ? -5.230 -7.861 0.195 1.00 97.69 93 MET A C 1
ATOM 709 O O . MET A 1 93 ? -5.595 -8.040 1.349 1.00 97.69 93 MET A O 1
ATOM 713 N N . ALA A 1 94 ? -5.856 -8.429 -0.842 1.00 96.25 94 ALA A N 1
ATOM 714 C CA . ALA A 1 94 ? -7.043 -9.271 -0.682 1.00 96.25 94 ALA A CA 1
ATOM 715 C C . ALA A 1 94 ? -6.790 -10.494 0.222 1.00 96.25 94 ALA A C 1
ATOM 717 O O . ALA A 1 94 ? -7.664 -10.909 0.982 1.00 96.25 94 ALA A O 1
ATOM 718 N N . LYS A 1 95 ? -5.584 -11.076 0.173 1.00 95.50 95 LYS A N 1
ATOM 719 C CA . LYS A 1 95 ? -5.189 -12.162 1.086 1.00 95.50 95 LYS A CA 1
ATOM 720 C C . LYS A 1 95 ? -4.979 -11.656 2.511 1.00 95.50 95 LYS A C 1
ATOM 722 O O . LYS A 1 95 ? -5.413 -12.324 3.446 1.00 95.50 95 LYS A O 1
ATOM 727 N N . LEU A 1 96 ? -4.319 -10.511 2.673 1.00 94.62 96 LEU A N 1
ATOM 728 C CA . 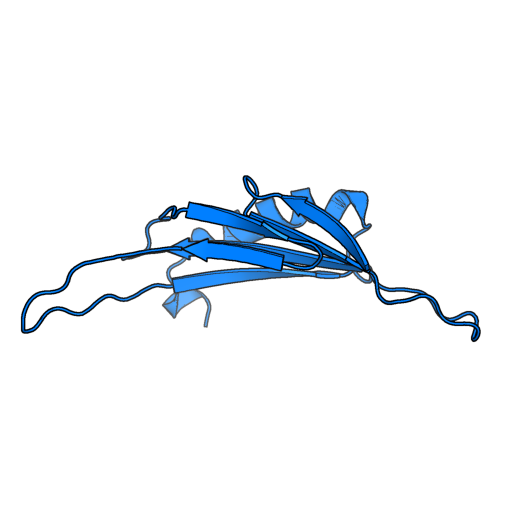LEU A 1 96 ? -4.013 -9.920 3.974 1.00 94.62 96 LEU A CA 1
ATOM 729 C C . LEU A 1 96 ? -5.291 -9.536 4.731 1.00 94.62 96 LEU A C 1
ATOM 731 O O . LEU A 1 96 ? -5.462 -9.935 5.882 1.00 94.62 96 LEU A O 1
ATOM 735 N N . THR A 1 97 ? -6.220 -8.855 4.056 1.00 94.00 97 THR A N 1
ATOM 736 C CA . THR A 1 97 ? -7.479 -8.374 4.645 1.00 94.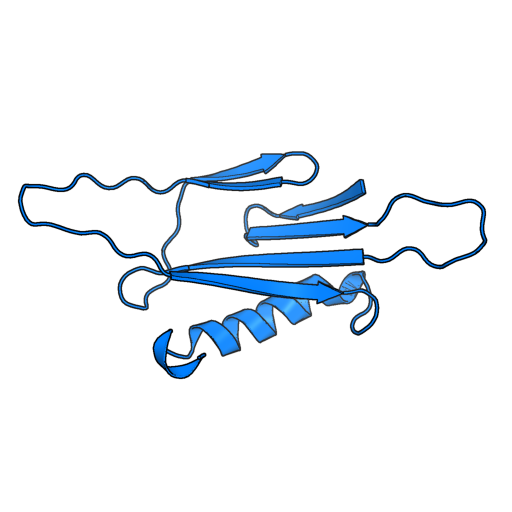00 97 THR A CA 1
ATOM 737 C C . THR A 1 97 ? -8.518 -9.475 4.862 1.00 94.00 97 THR A C 1
ATOM 739 O O . THR A 1 97 ? -9.495 -9.254 5.569 1.00 94.00 97 THR A O 1
ATOM 742 N N . SER A 1 98 ? -8.300 -10.687 4.332 1.00 93.00 98 SER A N 1
ATOM 743 C CA . SER A 1 98 ? -9.141 -11.863 4.630 1.00 93.00 98 SER A CA 1
ATOM 744 C C . SER A 1 98 ? -8.962 -12.417 6.052 1.00 93.00 98 SER A C 1
ATOM 746 O O . SER A 1 98 ? -9.663 -13.350 6.450 1.00 93.00 98 SER A O 1
ATOM 748 N N . LYS A 1 99 ? -8.011 -11.868 6.814 1.00 90.69 99 LYS A N 1
ATOM 749 C CA . LYS A 1 99 ? -7.669 -12.278 8.176 1.00 90.69 99 LYS A CA 1
ATOM 750 C C . LYS A 1 99 ? -7.778 -11.097 9.137 1.00 90.69 99 LYS A C 1
ATOM 752 O O . LYS A 1 99 ? -7.606 -9.940 8.753 1.00 90.69 99 LYS A O 1
ATOM 757 N N . ALA A 1 100 ? -8.035 -11.397 10.406 1.00 86.25 100 ALA A N 1
ATOM 758 C CA . ALA A 1 100 ? -7.952 -10.394 11.466 1.00 86.25 100 ALA A CA 1
ATOM 759 C C . ALA A 1 100 ? -6.486 -10.035 11.752 1.00 86.25 100 ALA A C 1
ATOM 761 O O . ALA A 1 100 ? -5.607 -10.884 11.584 1.00 86.25 100 ALA A O 1
ATOM 762 N N . PHE A 1 101 ? -6.221 -8.830 12.266 1.00 84.69 101 PHE A N 1
ATOM 763 C CA . PHE A 1 101 ? -4.866 -8.389 12.619 1.00 84.69 101 PHE A CA 1
ATOM 764 C C . PHE A 1 101 ? -4.099 -9.407 13.474 1.00 84.69 101 PHE A C 1
ATOM 766 O O . PHE A 1 101 ? -2.980 -9.789 13.141 1.00 84.69 101 PHE A O 1
ATOM 773 N N . ALA A 1 102 ? -4.739 -9.949 14.516 1.00 86.88 102 ALA A N 1
ATOM 774 C CA . ALA A 1 102 ? -4.136 -10.947 15.403 1.00 86.88 102 ALA A CA 1
ATOM 775 C C . ALA A 1 102 ? -3.721 -12.259 14.704 1.00 86.88 102 ALA A C 1
ATOM 777 O O . ALA A 1 102 ? -2.906 -13.002 15.238 1.00 86.88 102 ALA A O 1
ATOM 778 N N . GLN A 1 103 ? -4.281 -12.567 13.531 1.00 84.00 103 GLN A N 1
ATOM 779 C CA . GLN A 1 103 ? -3.941 -13.756 12.739 1.00 84.00 103 GLN A CA 1
ATOM 780 C C . GLN A 1 103 ? -2.813 -13.498 11.725 1.00 84.00 103 GLN A C 1
ATOM 782 O O . GLN A 1 103 ? -2.377 -14.438 11.055 1.00 84.00 103 GLN A O 1
ATOM 787 N N . ASN A 1 104 ? -2.392 -12.238 11.575 1.00 81.31 104 ASN A N 1
ATOM 788 C CA . ASN A 1 104 ? -1.327 -11.795 10.673 1.00 81.31 104 ASN A CA 1
ATOM 789 C C . ASN A 1 104 ? 0.003 -11.492 11.402 1.00 81.31 104 ASN A C 1
ATOM 791 O O . ASN A 1 104 ? 0.999 -11.236 10.726 1.00 81.31 104 ASN A O 1
ATOM 795 N N . LEU A 1 105 ? 0.016 -11.535 12.743 1.00 72.06 105 LEU A N 1
ATOM 796 C CA . LEU A 1 105 ? 1.212 -11.520 13.605 1.00 72.06 105 LEU A CA 1
ATOM 797 C C . LEU A 1 105 ? 1.884 -12.901 13.652 1.00 72.06 105 LEU A C 1
ATOM 799 O O . LEU A 1 105 ? 3.135 -12.933 13.630 1.00 72.06 105 LEU A O 1
#

Sequence (105 aa):
DALNEDANGRSIQLRTKPNNFGTPQFTVLLKEVTREDGEVISGDVTTASGEVSELFAKTLTSGQSWELEKDVIVITSRDVADEEQAARADELMAKLTSKAFAQNL

=== Feature glossary ===
Each block in this record encodes a different view of the same protein. In brief:

Predicted aligned error. PAE(i, j) answers: if I align the predicted and true structures on residue i, how far off (in Å) do I expect residue j to be? A block-diagonal PAE matrix with low values on the blocks and high values off-diagonal is the signature of a multi-domain protein with confidently predicted domains but uncertain inter-domain orientation.

Contact-map, Ramachandran, and PAE plots. Plot images: a contact map (which residues are close in 3D, as an N×N binary image), a Ramachandran scatter (backbone torsion angles, revealing secondary-structure composition at a glance), and — for AlphaFold structures — a PAE heatmap (pairwise prediction confidence).

Backbone torsions (φ/ψ). φ (phi) and ψ (psi) are the two rotatable backbone dihedrals per residue: φ is the C(i-1)–N–Cα–C torsion, ψ is the N–Cα–C–N(i+1) torsion, both in degrees on (−180°, 180°]. α-helical residues cluster near (−60°, −45°); β-strand residues near (−120°, +130°). A Ramachandran plot is simply a scatter of (φ, ψ) for every residue.

Foldseek 3Di. A 3Di character summarizes, for each residue, the relative orientation of the Cα frame of its nearest spatial neighbor. Because it encodes fold topology rather than chemistry, 3Di alignments detect remote structural similarity that sequence alignment misses.

Radius of gyration, Cα contacts, bounding box. Three whole-structure scalars: the radius of gyration (RMS distance of Cα from centroid, in Å), the count of Cα–Cα contacts (pairs closer than 8 Å and separated by more than four residues in sequence — i.e. tertiary, not local, contacts), and the bounding-box dimensions. Together they distinguish compact globular folds from extended fibres or disordered chains.

Sequence. Sequence gives the chain of amino acids in standard one-letter code (A=alanine, C=cysteine, …, Y=tyrosine), read N→C. It is the only feature that is directly encoded by the gene; all structural features are derived from the folded form of this sequence.

mmCIF coordinates. Atomic coordinates in PDBx/mmCIF format — the same representation the Protein Data Bank distributes. Each line of the _atom_site loop places one backbone atom in Cartesian space (units: ångströms, origin: arbitrary).

Secondary structure (3-state, P-SEA). Three-state secondary structure (P-SEA) collapses the eight DSSP classes into helix (a), strand (b), and coil (c). P-SEA assigns these from Cα geometry alone — distances and angles — without requiring backbone oxygens, so it works on any Cα trace.

InterPro / GO / CATH / organism. Functional annotations link the protein to curated databases. InterPro entries identify conserved domains and families by matching the sequence against member-database signatures (Pfam, PROSITE, CDD, …). Gene Ontology (GO) terms describe molecular function, biological process, and cellular component in a controlled vocabulary. CATH places the structure in a hierarchical fold classification (Class/Architecture/Topology/Homologous-superfamily). The organism is the source species.

B-factor. B-factor (Debye–Waller factor) reflects atomic displacement in the crystal lattice. It is an experimental observable (units Å²), not a prediction; low values mean the atom is pinned down, high values mean it moves or is heterogeneous across the crystal.

Rendered structure images. Structure images are PyMOL renders from six orthogonal camera directions. Cartoon representation draws helices as coils and strands as arrows; sticks shows the backbone as bonds; surface shows the solvent-excluded envelope. Rainbow coloring maps sequence position to hue (blue→red, N→C); chain coloring assigns a distinct color per polypeptide.

Solvent-accessible surface area. Solvent-accessible surface area (SASA) is the area in Å² traced out by the centre of a 1.4 Å probe sphere (a water molecule) rolled over the protein's van der Waals surface (Shrake–Rupley / Lee–Richards construction). Buried residues have near-zero SASA; fully exposed residues can exceed 200 Å². The total SASA scales roughly with the number of surface residues.

Secondary structure (8-state, DSSP). The SS8 string is DSSP's per-residue secondary-structure call. α-helix (H) means an i→i+4 H-bond ladder; β-strand (E) means the residue participates in a β-sheet; 3₁₀ (G) and π (I) are tighter and wider helices; T/S are turns/bends; '-' is loop.

pLDDT. For AlphaFold models, the B-factor field carries pLDDT — the model's own estimate of local accuracy on a 0–100 scale. Regions with pLDDT<50 should be treated as essentially unmodeled; they often correspond to intrinsically disordered segments.

Nearest PDB structures. Nearest PDB neighbors are the top structural matches found by Foldseek when searching this structure against the entire Protein Data Bank. Each hit reports a TM-score (0 to 1; >0.5 almost always implies the same fold) and an E-value. These are *structural* homologs — they may share no detectable sequence similarity.